Protein AF-A0A225V4G5-F1 (afdb_monomer_lite)

Structure (mmCIF, N/CA/C/O backbone):
data_AF-A0A225V4G5-F1
#
_entry.id   AF-A0A225V4G5-F1
#
loop_
_atom_site.group_PDB
_atom_site.id
_atom_site.type_symbol
_atom_site.label_atom_id
_atom_site.label_alt_id
_atom_site.label_comp_id
_atom_site.label_asym_id
_atom_site.label_entity_id
_atom_site.label_seq_id
_atom_site.pdbx_PDB_ins_code
_atom_site.Cartn_x
_atom_site.Cartn_y
_atom_site.Cartn_z
_atom_site.occupancy
_atom_site.B_iso_or_equiv
_atom_site.auth_seq_id
_atom_site.auth_comp_id
_atom_site.auth_asym_id
_atom_site.auth_atom_id
_atom_site.pdbx_PDB_model_num
ATOM 1 N N . MET A 1 1 ? 11.037 -10.840 -9.680 1.00 52.50 1 MET A N 1
ATOM 2 C CA . MET A 1 1 ? 10.339 -9.590 -10.045 1.00 52.50 1 MET A CA 1
ATOM 3 C C . MET A 1 1 ? 10.781 -8.501 -9.084 1.00 52.50 1 MET A C 1
ATOM 5 O O . MET A 1 1 ? 10.274 -8.466 -7.968 1.00 52.50 1 MET A O 1
ATOM 9 N N . PRO A 1 2 ? 11.796 -7.704 -9.436 1.00 60.31 2 PRO A N 1
ATOM 10 C CA . PRO A 1 2 ? 12.206 -6.591 -8.593 1.00 60.31 2 PRO A CA 1
ATOM 11 C C . PRO A 1 2 ? 11.121 -5.505 -8.562 1.00 60.31 2 PRO A C 1
ATOM 13 O O . PRO A 1 2 ? 10.436 -5.264 -9.555 1.00 60.31 2 PRO A O 1
ATOM 16 N N . GLY A 1 3 ? 10.979 -4.849 -7.412 1.00 68.00 3 GLY A N 1
ATOM 17 C CA . GLY A 1 3 ? 10.485 -3.479 -7.376 1.00 68.00 3 GLY A CA 1
ATOM 18 C C . GLY A 1 3 ? 8.978 -3.266 -7.305 1.00 68.00 3 GLY A C 1
ATOM 19 O O . GLY A 1 3 ? 8.516 -2.269 -7.857 1.00 68.00 3 GLY A O 1
ATOM 20 N N . THR A 1 4 ? 8.180 -4.109 -6.629 1.00 82.25 4 THR A N 1
ATOM 21 C CA . THR A 1 4 ? 6.781 -3.720 -6.368 1.00 82.25 4 THR A CA 1
ATOM 22 C C . THR A 1 4 ? 6.727 -2.516 -5.443 1.00 82.25 4 THR A C 1
ATOM 24 O O . THR A 1 4 ? 6.906 -2.634 -4.239 1.00 82.25 4 THR A O 1
ATOM 27 N N . ARG A 1 5 ? 6.469 -1.341 -6.023 1.00 87.88 5 ARG A N 1
ATOM 28 C CA . ARG A 1 5 ? 6.387 -0.075 -5.297 1.00 87.88 5 ARG A CA 1
ATOM 29 C C . ARG A 1 5 ? 4.942 0.232 -4.916 1.00 87.88 5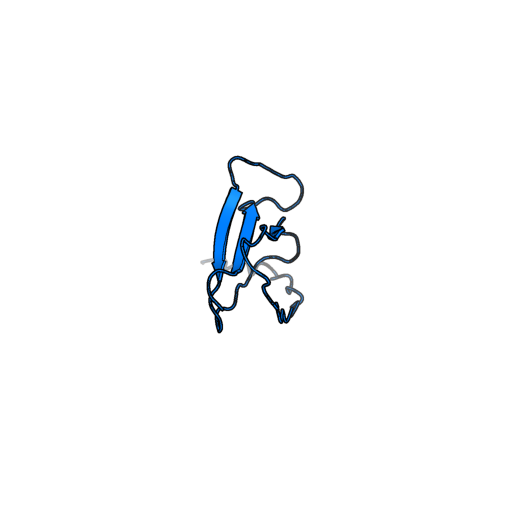 ARG A C 1
ATOM 31 O O . ARG A 1 5 ? 4.066 0.343 -5.782 1.00 87.88 5 ARG A O 1
ATOM 38 N N . LEU A 1 6 ? 4.709 0.413 -3.623 1.00 89.25 6 LEU A N 1
ATOM 39 C CA . LEU A 1 6 ? 3.452 0.898 -3.069 1.00 89.25 6 LEU A CA 1
ATOM 40 C C . LEU A 1 6 ? 3.692 2.235 -2.378 1.00 89.25 6 LEU A C 1
ATOM 42 O O . LEU A 1 6 ? 4.589 2.357 -1.549 1.00 89.25 6 LEU A O 1
ATOM 46 N N . LYS A 1 7 ? 2.874 3.236 -2.688 1.00 93.62 7 LYS A N 1
ATOM 47 C CA . LYS A 1 7 ? 2.874 4.500 -1.960 1.00 93.62 7 LYS A CA 1
ATOM 48 C C . LYS A 1 7 ? 1.831 4.423 -0.854 1.00 93.62 7 LYS A C 1
ATOM 50 O O . LYS A 1 7 ? 0.651 4.208 -1.117 1.00 93.62 7 LYS A O 1
ATOM 55 N N . VAL A 1 8 ? 2.275 4.588 0.384 1.00 94.25 8 VAL A N 1
ATOM 56 C CA . VAL A 1 8 ? 1.429 4.589 1.579 1.00 94.25 8 VAL A CA 1
ATOM 57 C C . VAL A 1 8 ? 1.435 5.974 2.206 1.00 94.25 8 VAL 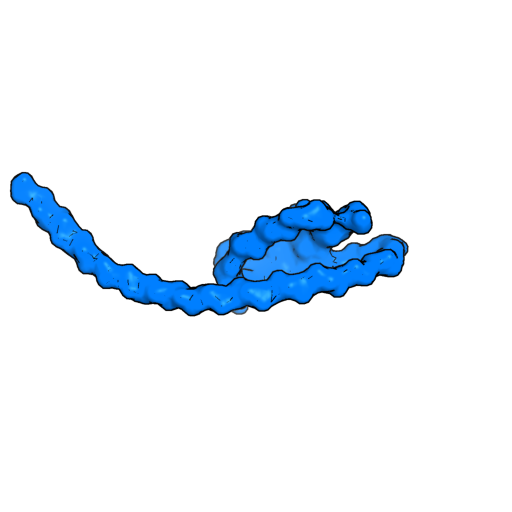A C 1
ATOM 59 O O . VAL A 1 8 ? 2.465 6.647 2.218 1.00 94.25 8 VAL A O 1
ATOM 62 N N . PHE A 1 9 ? 0.301 6.404 2.746 1.00 96.00 9 PHE A N 1
ATOM 63 C CA . PHE A 1 9 ? 0.197 7.668 3.471 1.00 96.00 9 PHE A CA 1
ATOM 64 C C . PHE A 1 9 ? 0.097 7.358 4.965 1.00 96.00 9 PHE A C 1
ATOM 66 O O . PHE A 1 9 ? -0.944 6.930 5.461 1.00 96.00 9 PHE A O 1
ATOM 73 N N . ALA A 1 10 ? 1.216 7.479 5.683 1.00 92.88 10 ALA A N 1
ATOM 74 C CA . ALA A 1 10 ? 1.338 6.954 7.041 1.00 92.88 10 ALA A CA 1
ATOM 75 C C . ALA A 1 10 ? 0.310 7.586 8.000 1.00 92.88 10 ALA A C 1
ATOM 77 O O . ALA A 1 10 ? 0.321 8.789 8.239 1.00 92.88 10 ALA A O 1
ATOM 78 N N . GLY A 1 11 ? -0.577 6.762 8.569 1.00 92.75 11 GLY A N 1
ATOM 79 C CA . GLY A 1 11 ? -1.627 7.214 9.491 1.00 92.75 11 GLY A CA 1
ATOM 80 C C . GLY A 1 11 ? -2.804 7.943 8.828 1.00 92.75 11 GLY A C 1
ATOM 81 O O . GLY A 1 11 ? -3.721 8.364 9.529 1.00 92.75 11 GLY A O 1
ATOM 82 N N . CYS A 1 12 ? -2.813 8.076 7.502 1.00 94.69 12 CYS A N 1
ATOM 83 C CA . CYS A 1 12 ? -3.928 8.650 6.758 1.00 94.69 12 CYS A CA 1
ATOM 84 C C . CYS A 1 12 ? -4.993 7.577 6.521 1.00 94.69 12 CYS A C 1
ATOM 86 O O . CYS A 1 12 ? -4.808 6.701 5.679 1.00 94.69 12 CYS A O 1
ATOM 88 N N . VAL A 1 13 ? -6.093 7.648 7.274 1.00 93.31 13 VAL A N 1
ATOM 89 C CA . VAL A 1 13 ? -7.221 6.699 7.170 1.00 93.31 13 VAL A CA 1
ATOM 90 C C . VAL A 1 13 ? -8.518 7.326 6.648 1.00 93.31 13 VAL A C 1
ATOM 92 O O . VAL A 1 13 ? -9.489 6.631 6.378 1.00 93.31 13 VAL A O 1
ATOM 95 N N . THR A 1 14 ? -8.542 8.650 6.509 1.00 93.88 14 THR A N 1
ATOM 96 C CA . THR A 1 14 ? -9.711 9.417 6.043 1.00 93.88 14 THR A CA 1
ATOM 97 C C . THR A 1 14 ? -9.318 10.466 5.012 1.00 93.88 14 THR A C 1
ATOM 99 O O . THR A 1 14 ? -9.938 10.550 3.957 1.00 93.88 14 THR A O 1
ATOM 102 N N . THR A 1 15 ? -8.252 11.223 5.283 1.00 95.50 15 THR A N 1
ATOM 103 C CA . THR A 1 15 ? -7.758 12.295 4.410 1.00 95.50 15 THR A CA 1
ATOM 104 C C . THR A 1 15 ? -6.293 12.070 4.054 1.00 95.50 15 THR A C 1
ATOM 106 O O . THR A 1 15 ? -5.489 11.674 4.902 1.00 95.50 15 THR A O 1
ATOM 109 N N . VAL A 1 16 ? -5.942 12.337 2.795 1.00 95.50 16 VAL A N 1
ATOM 110 C CA . VAL A 1 16 ? -4.564 12.260 2.298 1.00 95.50 16 VAL A CA 1
ATOM 111 C C . VAL A 1 16 ? -3.746 13.440 2.816 1.00 95.50 16 VAL A C 1
ATOM 113 O O . VAL A 1 16 ? -4.131 14.591 2.643 1.00 95.50 16 VAL A O 1
ATOM 116 N N . ASP A 1 17 ? -2.579 13.141 3.380 1.00 95.81 17 ASP A N 1
ATOM 117 C CA . ASP A 1 17 ? -1.527 14.110 3.678 1.00 95.81 17 ASP A CA 1
ATOM 118 C C . ASP A 1 17 ? -0.273 13.712 2.896 1.00 95.81 17 ASP A C 1
ATOM 120 O O . ASP A 1 17 ? 0.381 12.708 3.191 1.00 95.81 17 ASP A O 1
ATOM 124 N N . VAL A 1 18 ? 0.051 14.490 1.864 1.00 94.94 18 VAL A N 1
ATOM 125 C CA . VAL A 1 18 ? 1.168 14.195 0.957 1.00 94.94 18 VAL A CA 1
ATOM 126 C C . VAL A 1 18 ? 2.526 14.233 1.652 1.00 94.94 18 VAL A C 1
ATOM 128 O O . VAL A 1 18 ? 3.442 13.549 1.203 1.00 94.94 18 VAL A O 1
ATOM 131 N N . THR A 1 19 ? 2.652 14.953 2.771 1.00 96.94 19 THR A N 1
ATOM 132 C CA . THR A 1 19 ? 3.894 15.001 3.559 1.00 96.94 19 THR A CA 1
ATOM 133 C C . THR A 1 19 ? 4.177 13.675 4.266 1.00 96.94 19 THR A C 1
ATOM 135 O O . THR A 1 19 ? 5.321 13.367 4.593 1.00 96.94 19 THR A O 1
ATOM 138 N N . LYS A 1 20 ? 3.144 12.841 4.444 1.00 95.56 20 LYS A N 1
ATOM 139 C CA . LYS A 1 20 ? 3.229 11.507 5.055 1.00 95.56 20 LYS A CA 1
ATOM 140 C C . LYS A 1 20 ? 3.378 10.385 4.035 1.00 95.56 20 LYS A C 1
ATOM 142 O O . LYS A 1 20 ? 3.290 9.209 4.402 1.00 95.56 20 LYS A O 1
ATOM 147 N N . ALA A 1 21 ? 3.582 10.727 2.765 1.00 96.06 21 ALA A N 1
ATOM 148 C CA . ALA A 1 21 ? 3.818 9.750 1.720 1.00 96.06 21 ALA A CA 1
ATOM 149 C C . ALA A 1 21 ? 5.134 8.998 1.960 1.00 96.06 21 ALA A C 1
ATOM 151 O O . ALA A 1 21 ? 6.197 9.594 2.115 1.00 96.06 21 ALA A O 1
ATOM 152 N N . LYS A 1 22 ? 5.064 7.670 1.929 1.00 94.25 22 LYS A N 1
ATOM 153 C CA . LYS A 1 22 ? 6.219 6.773 1.941 1.00 94.25 22 LYS A CA 1
ATOM 154 C C . LYS A 1 22 ? 6.094 5.785 0.796 1.00 94.25 22 LYS A C 1
ATOM 156 O O . LYS A 1 22 ? 4.997 5.317 0.504 1.00 94.25 22 LYS A O 1
ATOM 161 N N . VAL A 1 23 ? 7.212 5.466 0.155 1.00 92.69 23 VAL A N 1
ATOM 162 C CA . VAL A 1 23 ? 7.270 4.406 -0.853 1.00 92.69 23 VAL A CA 1
ATOM 163 C C . VAL A 1 23 ? 7.821 3.157 -0.187 1.00 92.69 23 VAL A C 1
ATOM 165 O O . VAL A 1 23 ? 8.889 3.192 0.417 1.00 92.69 23 VAL A O 1
ATOM 168 N N . LEU A 1 24 ? 7.065 2.072 -0.279 1.00 90.38 24 LEU A N 1
ATOM 169 C CA . LEU A 1 24 ? 7.464 0.745 0.154 1.00 90.38 24 LEU A CA 1
ATOM 170 C C . LEU A 1 24 ? 7.812 -0.074 -1.078 1.00 90.38 24 LEU A C 1
ATOM 172 O O . LEU A 1 24 ? 7.011 -0.159 -2.010 1.00 90.38 24 LEU A O 1
ATOM 176 N N . GLU A 1 25 ? 8.998 -0.666 -1.072 1.00 89.62 25 GLU A N 1
ATOM 177 C CA . GLU A 1 25 ? 9.409 -1.637 -2.074 1.00 89.62 25 GLU A CA 1
ATOM 178 C C . GLU A 1 25 ? 9.204 -3.043 -1.513 1.00 89.62 25 GLU A C 1
ATOM 180 O O . GLU A 1 25 ? 9.740 -3.379 -0.460 1.00 89.62 25 GLU A O 1
ATOM 185 N N . LEU A 1 26 ? 8.401 -3.841 -2.210 1.00 85.88 26 LEU A N 1
ATOM 186 C CA . LEU A 1 26 ? 8.088 -5.220 -1.864 1.00 85.88 26 LEU A CA 1
ATOM 187 C C . LEU A 1 26 ? 8.797 -6.162 -2.834 1.00 85.88 26 LEU A C 1
ATOM 189 O O . LEU A 1 26 ? 8.728 -5.996 -4.060 1.00 85.88 26 LEU A O 1
ATOM 193 N N . ARG A 1 27 ? 9.451 -7.174 -2.272 1.00 86.12 27 ARG A N 1
ATOM 194 C CA . ARG A 1 27 ? 10.097 -8.271 -2.988 1.00 86.12 27 ARG A CA 1
ATOM 195 C C . ARG A 1 27 ? 9.187 -9.503 -3.002 1.00 86.12 27 ARG A C 1
ATOM 197 O O . ARG A 1 27 ? 8.292 -9.626 -2.166 1.00 86.12 27 ARG A O 1
ATOM 204 N N . PRO A 1 28 ? 9.387 -10.442 -3.944 1.00 85.31 28 PRO A N 1
ATOM 205 C CA . PRO A 1 28 ? 8.673 -11.713 -3.917 1.00 85.31 28 PRO A CA 1
ATOM 206 C C . PRO A 1 28 ? 8.862 -12.423 -2.571 1.00 85.31 28 PRO A C 1
ATOM 208 O O . PRO A 1 28 ? 9.994 -12.618 -2.136 1.00 85.31 28 PRO A O 1
ATOM 211 N N . GLY A 1 29 ? 7.754 -12.804 -1.934 1.00 85.94 29 GLY A N 1
ATOM 212 C CA . GLY A 1 29 ? 7.741 -13.413 -0.600 1.00 85.94 29 GLY A CA 1
ATOM 213 C C . GLY A 1 29 ? 7.477 -12.431 0.546 1.00 85.94 29 GLY A C 1
ATOM 214 O O . GLY A 1 29 ? 7.089 -12.879 1.624 1.00 85.94 29 GLY A O 1
ATOM 215 N N . ASP A 1 30 ? 7.604 -11.119 0.323 1.00 87.81 30 ASP A N 1
ATOM 216 C CA . ASP A 1 30 ? 7.254 -10.127 1.339 1.00 87.81 30 ASP A CA 1
ATOM 217 C C . ASP A 1 30 ? 5.739 -10.088 1.568 1.00 87.81 30 ASP A C 1
ATOM 219 O O . ASP A 1 30 ? 4.935 -10.143 0.633 1.00 87.81 30 ASP A O 1
ATOM 223 N N . ALA A 1 31 ? 5.352 -9.920 2.831 1.00 87.38 31 ALA A N 1
ATOM 224 C CA . ALA A 1 31 ? 3.978 -9.668 3.232 1.00 87.38 31 ALA A CA 1
ATOM 225 C C . ALA A 1 31 ? 3.898 -8.334 3.972 1.00 87.38 31 ALA A C 1
ATOM 227 O O . ALA A 1 31 ? 4.716 -8.033 4.841 1.00 87.38 31 ALA A O 1
ATOM 228 N N . MET A 1 32 ? 2.877 -7.541 3.654 1.00 86.94 32 MET A N 1
ATOM 229 C CA . MET A 1 32 ? 2.615 -6.280 4.336 1.00 86.94 32 MET A CA 1
ATOM 230 C C . MET A 1 32 ? 1.281 -6.360 5.069 1.00 86.94 32 MET A C 1
ATOM 232 O O . MET A 1 32 ? 0.236 -6.578 4.457 1.00 86.94 32 MET A O 1
ATOM 236 N N . LEU A 1 33 ? 1.320 -6.131 6.381 1.00 90.19 33 LEU A N 1
ATOM 237 C CA . LEU A 1 33 ? 0.129 -5.972 7.204 1.00 90.19 33 LEU A CA 1
ATOM 238 C C . LEU A 1 33 ? -0.141 -4.484 7.419 1.00 90.19 33 LEU A C 1
ATOM 240 O O . LEU A 1 33 ? 0.708 -3.750 7.922 1.00 90.19 33 LEU A O 1
ATOM 244 N N . PHE A 1 34 ? -1.341 -4.045 7.065 1.00 88.94 34 PHE A N 1
ATOM 245 C CA . PHE A 1 34 ? -1.789 -2.675 7.270 1.00 88.94 34 PHE A CA 1
ATOM 246 C C . PHE A 1 34 ? -3.267 -2.658 7.658 1.00 88.94 34 PHE A C 1
ATOM 248 O O . PHE A 1 34 ? -3.993 -3.636 7.469 1.00 88.94 34 PHE A O 1
ATOM 255 N N . ARG A 1 35 ? -3.717 -1.546 8.245 1.00 89.31 35 ARG A N 1
ATOM 256 C CA . ARG A 1 35 ? -5.140 -1.355 8.534 1.00 89.31 35 ARG A CA 1
ATOM 257 C C . ARG A 1 35 ? -5.920 -1.251 7.227 1.00 89.31 35 ARG A C 1
ATOM 259 O O . ARG A 1 35 ? -5.484 -0.558 6.318 1.00 89.31 35 ARG A O 1
ATOM 266 N N . ALA A 1 36 ? -7.095 -1.870 7.175 1.00 88.94 36 ALA A N 1
ATOM 267 C CA . ALA A 1 36 ? -7.932 -1.896 5.975 1.00 88.94 36 ALA A CA 1
ATOM 268 C C . ALA A 1 36 ? -8.360 -0.502 5.473 1.00 88.94 36 ALA A C 1
ATOM 270 O O . ALA A 1 36 ? -8.678 -0.356 4.300 1.00 88.94 36 ALA A O 1
ATOM 271 N N . ASP A 1 37 ? -8.362 0.506 6.348 1.00 90.50 37 ASP A N 1
ATOM 272 C CA . ASP A 1 37 ? -8.707 1.894 6.035 1.00 90.50 37 ASP A CA 1
ATOM 273 C C . ASP A 1 37 ? -7.491 2.780 5.716 1.00 90.50 37 ASP A C 1
ATOM 275 O O . ASP A 1 37 ? -7.657 3.969 5.471 1.00 90.50 37 ASP A O 1
ATOM 279 N N . LEU A 1 38 ? -6.267 2.239 5.712 1.00 93.00 38 LEU A N 1
ATOM 280 C CA . LEU A 1 38 ? -5.078 3.008 5.348 1.00 93.00 38 LEU A CA 1
ATOM 281 C C . LEU A 1 38 ? -5.130 3.398 3.867 1.00 93.00 38 LEU A C 1
ATOM 283 O O . LEU A 1 38 ? -5.257 2.540 2.992 1.00 93.00 38 LEU A O 1
ATOM 287 N N . ILE A 1 39 ? -4.944 4.685 3.581 1.00 92.25 39 ILE A N 1
ATOM 288 C CA . ILE A 1 39 ? -4.886 5.169 2.205 1.00 92.25 39 ILE A CA 1
ATOM 289 C C . ILE A 1 39 ? -3.553 4.748 1.575 1.00 92.25 39 ILE A C 1
ATOM 291 O O . ILE A 1 39 ? -2.468 5.088 2.063 1.00 92.25 39 ILE A O 1
ATOM 295 N N . VAL A 1 40 ? -3.646 4.017 0.464 1.00 92.38 40 VAL A N 1
ATOM 296 C CA . VAL A 1 40 ? -2.509 3.511 -0.311 1.00 92.38 40 VAL A CA 1
ATOM 297 C C . VAL A 1 40 ? -2.792 3.628 -1.807 1.00 92.38 40 VAL A C 1
ATOM 299 O O . VAL A 1 40 ? -3.942 3.555 -2.234 1.00 92.38 40 VAL A O 1
ATOM 302 N N . CYS A 1 41 ? -1.749 3.777 -2.621 1.00 89.81 41 CYS A N 1
ATOM 303 C CA . CYS A 1 41 ? -1.862 3.672 -4.071 1.00 89.81 41 CYS A CA 1
ATOM 304 C C . CYS A 1 41 ? -0.676 2.923 -4.683 1.00 89.81 41 CYS A C 1
ATOM 306 O O . CYS A 1 41 ? 0.452 2.960 -4.185 1.00 89.81 41 CYS A O 1
ATOM 308 N N . GLY A 1 42 ? -0.943 2.212 -5.779 1.00 87.56 42 GLY A N 1
ATOM 309 C CA . GLY A 1 42 ? 0.110 1.605 -6.584 1.00 87.56 42 GLY A CA 1
ATOM 310 C C . GLY A 1 42 ? 0.949 2.680 -7.271 1.00 87.56 42 GLY A C 1
ATOM 311 O O . GLY A 1 42 ? 0.421 3.703 -7.699 1.00 87.56 42 GLY A O 1
ATOM 312 N N . MET A 1 43 ? 2.251 2.439 -7.390 1.00 86.75 43 MET A N 1
ATOM 313 C CA . MET A 1 43 ? 3.135 3.275 -8.201 1.00 86.75 43 MET A CA 1
ATOM 314 C C . MET A 1 43 ? 3.262 2.71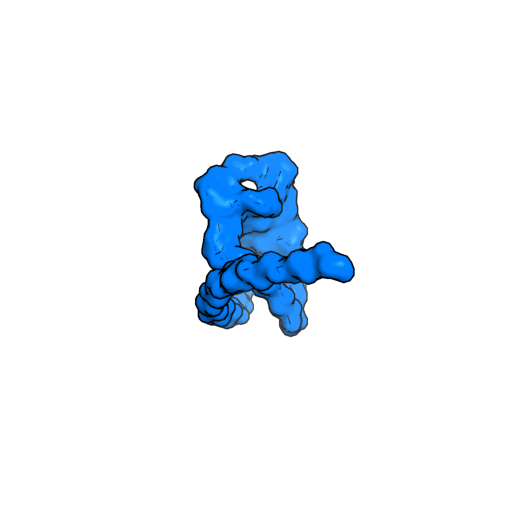1 -9.616 1.00 86.75 43 MET A C 1
ATOM 316 O O . MET A 1 43 ? 3.106 1.502 -9.820 1.00 86.75 43 MET A O 1
ATOM 320 N N . MET A 1 44 ? 3.565 3.594 -10.571 1.00 82.69 44 MET A N 1
ATOM 321 C CA . MET A 1 44 ? 3.914 3.200 -11.934 1.00 82.69 44 MET A CA 1
ATOM 322 C C . MET A 1 44 ? 5.178 2.337 -11.951 1.00 82.69 44 MET A C 1
ATOM 324 O O . MET A 1 44 ? 6.047 2.427 -11.073 1.00 82.69 44 MET A O 1
ATOM 328 N N . TYR A 1 45 ? 5.254 1.498 -12.973 1.00 78.62 45 TYR A N 1
ATOM 329 C CA . TYR A 1 45 ? 6.398 0.656 -13.264 1.00 78.62 45 TYR A CA 1
ATOM 330 C C . TYR 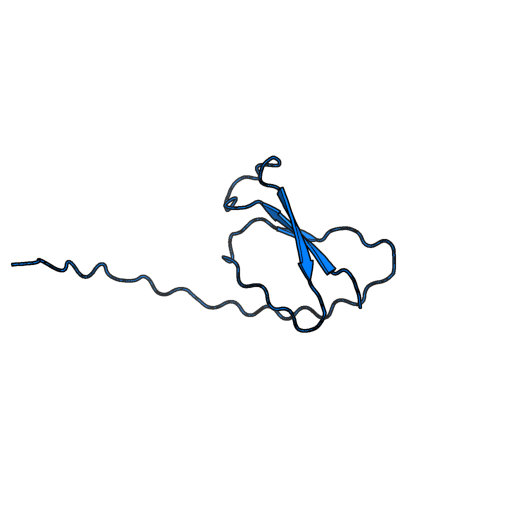A 1 45 ? 7.031 1.078 -14.568 1.00 78.62 45 TYR A C 1
ATOM 332 O O . TYR A 1 45 ? 6.324 1.451 -15.500 1.00 78.62 45 TYR A O 1
ATOM 340 N N . ASP A 1 46 ? 8.350 0.969 -14.601 1.00 80.19 46 ASP A N 1
ATOM 341 C CA . ASP A 1 46 ? 9.145 1.247 -15.789 1.00 80.19 46 ASP A CA 1
ATOM 342 C C . ASP A 1 46 ? 9.050 0.075 -16.793 1.00 80.19 46 ASP A C 1
ATOM 344 O O . ASP A 1 46 ? 9.139 0.287 -17.997 1.00 80.19 46 ASP A O 1
ATOM 348 N N . ASP A 1 47 ? 8.733 -1.132 -16.298 1.00 79.50 47 ASP A N 1
ATOM 349 C CA . ASP A 1 47 ? 8.562 -2.366 -17.074 1.00 79.50 47 ASP A CA 1
ATOM 350 C C . ASP A 1 47 ? 7.219 -3.066 -16.791 1.00 79.50 47 ASP A C 1
ATOM 352 O O . ASP A 1 47 ? 6.566 -2.844 -15.765 1.00 79.50 47 ASP A O 1
ATOM 356 N N . VAL A 1 48 ? 6.817 -3.988 -17.677 1.00 78.00 48 VAL A N 1
ATOM 357 C CA . VAL A 1 48 ? 5.637 -4.845 -17.469 1.00 78.00 48 VAL A CA 1
ATOM 358 C C . VAL A 1 48 ? 5.825 -5.694 -16.207 1.00 78.00 48 VAL A C 1
ATOM 360 O O . VAL A 1 48 ? 6.726 -6.528 -16.129 1.00 78.00 48 VAL A O 1
ATOM 363 N N . ASN A 1 49 ? 4.939 -5.517 -15.225 1.00 73.44 49 ASN A N 1
ATOM 364 C CA . ASN A 1 49 ? 4.989 -6.237 -13.956 1.00 73.44 49 ASN A CA 1
ATOM 365 C C . ASN A 1 49 ? 3.694 -7.029 -13.717 1.00 73.44 49 ASN A C 1
ATOM 367 O O . ASN A 1 49 ? 2.640 -6.457 -13.429 1.00 73.44 49 ASN A O 1
ATOM 371 N N . TYR A 1 50 ? 3.778 -8.358 -13.826 1.00 73.31 50 TYR A N 1
ATOM 372 C CA . TYR A 1 50 ? 2.672 -9.26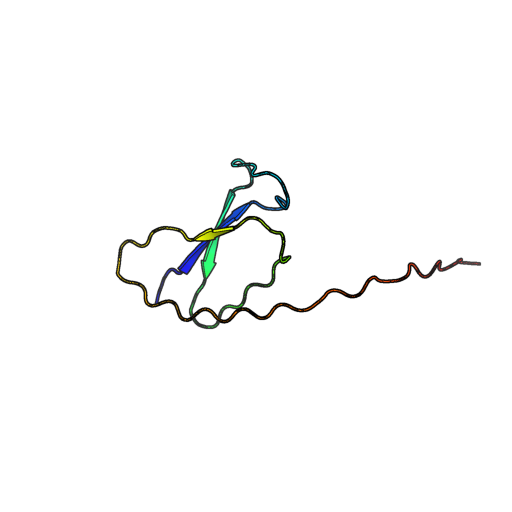2 -13.514 1.00 73.31 50 TYR A CA 1
ATOM 373 C C . TYR A 1 50 ? 2.562 -9.444 -11.996 1.00 73.31 50 TYR A C 1
ATOM 375 O O . TYR A 1 50 ? 3.273 -10.242 -11.387 1.00 73.31 50 TYR A O 1
ATOM 383 N N . ARG A 1 51 ? 1.654 -8.688 -11.376 1.00 70.38 51 ARG A N 1
ATOM 384 C CA . ARG A 1 51 ? 1.366 -8.763 -9.939 1.00 70.38 51 ARG A CA 1
ATOM 385 C C . ARG A 1 51 ? 0.347 -9.862 -9.639 1.00 70.38 51 ARG A C 1
ATOM 387 O O . ARG A 1 51 ? -0.812 -9.746 -10.028 1.00 70.38 51 ARG A O 1
ATOM 394 N N . LEU A 1 52 ? 0.740 -10.856 -8.848 1.00 70.31 52 LEU A N 1
ATOM 395 C CA . LEU A 1 52 ? -0.201 -11.749 -8.170 1.00 70.31 52 LEU A CA 1
ATOM 396 C C . LEU A 1 52 ? -0.359 -11.273 -6.718 1.00 70.31 52 LEU A C 1
ATOM 398 O O . LEU A 1 52 ? 0.447 -11.614 -5.856 1.00 70.31 52 LEU A O 1
ATOM 402 N N . HIS A 1 53 ? -1.345 -10.417 -6.448 1.00 71.88 53 HIS A N 1
ATOM 403 C CA . HIS A 1 53 ? -1.631 -9.962 -5.084 1.00 71.88 53 HIS A CA 1
ATOM 404 C C . HIS A 1 53 ? -2.694 -10.855 -4.444 1.00 71.88 53 HIS A C 1
ATOM 406 O O . HIS A 1 53 ? -3.776 -11.030 -4.999 1.00 71.88 53 HIS A O 1
ATOM 412 N N . SER A 1 54 ? -2.401 -11.369 -3.251 1.00 69.81 54 SER A N 1
ATOM 413 C CA . SER A 1 54 ? -3.390 -12.017 -2.393 1.00 69.81 54 SER A CA 1
ATOM 414 C C . SER A 1 54 ? -3.697 -11.095 -1.220 1.00 69.81 54 SER A C 1
ATOM 416 O O . SER A 1 54 ? -2.792 -10.697 -0.486 1.00 69.81 54 SER A O 1
ATOM 418 N N . TYR A 1 55 ? -4.965 -10.724 -1.063 1.00 82.31 55 TYR A N 1
ATOM 419 C CA . TYR A 1 55 ? -5.425 -9.903 0.051 1.00 82.31 55 TYR A CA 1
ATOM 420 C C . TYR A 1 55 ? -6.195 -10.775 1.033 1.00 82.31 55 TYR A C 1
ATOM 422 O O . TYR A 1 55 ? -7.202 -11.384 0.678 1.00 82.31 55 TYR A O 1
ATOM 430 N N . VAL A 1 56 ? -5.743 -10.795 2.285 1.00 84.44 56 VAL A N 1
ATOM 431 C CA . VAL A 1 56 ? -6.469 -11.422 3.391 1.00 84.44 56 VAL A CA 1
ATOM 432 C C . VAL A 1 56 ? -6.895 -10.325 4.354 1.00 84.44 56 VAL A C 1
ATOM 434 O O . VAL A 1 56 ? -6.062 -9.668 4.976 1.00 84.44 56 VAL A O 1
ATOM 437 N N . THR A 1 57 ? -8.203 -10.113 4.485 1.00 86.75 57 THR A N 1
ATOM 438 C CA . THR A 1 57 ? -8.756 -9.171 5.463 1.00 86.75 57 THR A CA 1
ATOM 439 C C . THR A 1 57 ? -9.193 -9.928 6.707 1.00 86.75 57 THR A C 1
ATOM 441 O O . THR A 1 57 ? -10.085 -10.771 6.657 1.00 86.75 57 THR A O 1
ATOM 444 N N . VAL A 1 58 ? -8.588 -9.600 7.848 1.00 85.31 58 VAL A N 1
ATOM 445 C CA . VAL A 1 58 ? -8.966 -10.163 9.148 1.00 85.31 58 VAL A CA 1
ATOM 446 C C . VAL A 1 58 ? -9.783 -9.130 9.918 1.00 85.31 58 VAL A C 1
ATOM 448 O O . VAL A 1 58 ? -9.326 -8.011 10.155 1.00 85.31 58 VAL A O 1
ATOM 451 N N . ARG A 1 59 ? -11.001 -9.493 10.336 1.00 85.81 59 ARG A N 1
ATOM 452 C CA . ARG A 1 59 ? -11.847 -8.611 11.152 1.00 85.81 59 ARG A CA 1
ATOM 453 C C . ARG A 1 59 ? -11.237 -8.447 12.545 1.00 85.81 59 ARG A C 1
ATOM 455 O O . ARG A 1 59 ? -11.172 -9.403 13.317 1.00 85.81 59 ARG A O 1
ATOM 462 N N . GLY A 1 60 ? -10.848 -7.220 12.887 1.00 80.19 60 GLY A N 1
ATOM 463 C CA . GLY A 1 60 ? -10.400 -6.887 14.237 1.00 80.19 60 GLY A CA 1
ATOM 464 C C . GLY A 1 60 ? -11.500 -7.146 15.271 1.00 80.19 60 GLY A C 1
ATOM 465 O O . GLY A 1 60 ? -12.668 -6.814 15.053 1.00 80.19 60 GLY A O 1
ATOM 466 N N . ARG A 1 61 ? -11.140 -7.737 16.415 1.00 81.38 61 ARG A N 1
ATOM 467 C CA . ARG A 1 61 ? -12.039 -7.836 17.572 1.00 81.38 61 AR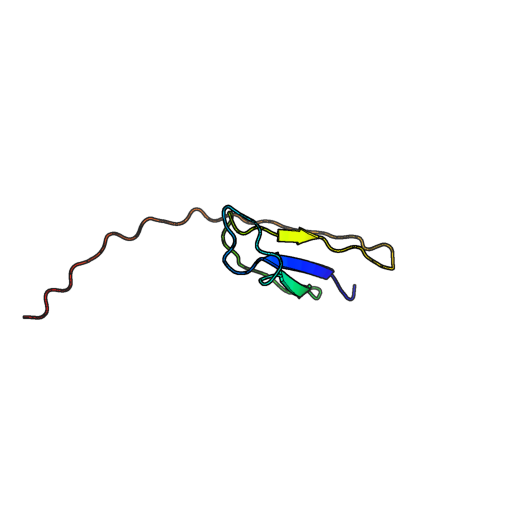G A CA 1
ATOM 468 C C . ARG A 1 61 ? -11.859 -6.616 18.469 1.00 81.38 61 ARG A C 1
ATOM 470 O O . ARG A 1 61 ? -10.738 -6.228 18.785 1.00 81.38 61 ARG A O 1
ATOM 477 N N . ARG A 1 62 ? -12.971 -6.037 18.927 1.00 76.12 62 ARG A N 1
ATOM 478 C CA . ARG A 1 62 ? -12.960 -4.962 19.925 1.00 76.12 62 ARG A CA 1
ATOM 479 C C . ARG A 1 62 ? -12.468 -5.537 21.255 1.00 76.12 62 ARG A C 1
ATOM 481 O O . ARG A 1 62 ? -13.146 -6.375 21.848 1.00 76.12 62 ARG A O 1
ATOM 488 N N . ARG A 1 63 ? -11.292 -5.110 21.719 1.00 72.19 63 ARG A N 1
ATOM 489 C CA . ARG A 1 63 ? -10.795 -5.460 23.055 1.00 72.19 63 ARG A CA 1
ATOM 490 C C . ARG A 1 63 ? -11.663 -4.728 24.083 1.00 72.19 63 ARG A C 1
ATOM 492 O O . ARG A 1 63 ? -11.836 -3.516 23.978 1.00 72.19 63 ARG A O 1
ATOM 499 N N . LYS A 1 64 ? -12.256 -5.451 25.037 1.00 71.81 64 LYS A N 1
ATOM 500 C CA . LYS A 1 64 ? -12.853 -4.818 26.221 1.00 71.81 64 LYS A CA 1
ATOM 501 C C . LYS A 1 64 ? -11.693 -4.362 27.103 1.00 71.81 64 LYS A C 1
ATOM 503 O O . LYS A 1 64 ? -10.798 -5.163 27.370 1.00 71.81 64 LYS A O 1
ATOM 508 N N . ASN A 1 65 ? -11.676 -3.094 27.505 1.00 67.06 65 ASN A N 1
ATOM 509 C CA . ASN A 1 65 ? -10.697 -2.611 28.474 1.00 67.06 65 ASN A CA 1
ATOM 510 C C . ASN A 1 65 ? -10.903 -3.402 29.770 1.00 67.06 65 ASN A C 1
ATOM 512 O O . ASN A 1 65 ? -11.989 -3.368 30.343 1.00 67.06 65 ASN A O 1
ATOM 516 N N . GLN A 1 66 ? -9.891 -4.157 30.186 1.00 57.56 66 GLN A N 1
ATOM 517 C CA . GLN A 1 66 ? -9.871 -4.800 31.491 1.00 57.56 66 GLN A CA 1
ATOM 518 C C . GLN A 1 66 ? -9.207 -3.794 32.427 1.00 57.56 66 GLN A C 1
ATOM 520 O O . GLN A 1 66 ? -8.011 -3.530 32.311 1.00 57.56 66 GLN A O 1
ATOM 525 N N . THR A 1 67 ? -10.004 -3.147 33.272 1.00 51.19 67 THR A N 1
ATOM 526 C CA . THR A 1 67 ? -9.503 -2.256 34.317 1.00 51.19 67 THR A CA 1
ATOM 527 C C . THR A 1 67 ? -8.733 -3.123 35.308 1.00 51.19 67 THR A C 1
ATOM 529 O O . THR A 1 67 ? -9.332 -3.806 36.131 1.00 51.19 67 THR A O 1
ATOM 532 N N . SER A 1 68 ? -7.407 -3.163 35.193 1.00 54.78 68 SER A N 1
ATOM 533 C CA . SER A 1 68 ? -6.563 -3.669 36.271 1.00 54.78 68 SER A CA 1
ATOM 534 C C . SER A 1 68 ? -6.552 -2.600 37.355 1.00 54.78 68 SER A C 1
ATOM 536 O O . SER A 1 68 ? -5.753 -1.669 37.302 1.00 54.78 68 SER A O 1
ATOM 538 N N . SER A 1 69 ? -7.474 -2.695 38.309 1.00 47.62 69 SER A N 1
ATOM 539 C CA . SER A 1 69 ? -7.314 -2.046 39.605 1.00 47.62 69 SER A CA 1
ATOM 540 C C . SER A 1 69 ? -6.127 -2.712 40.301 1.00 47.62 69 SER A C 1
ATOM 542 O O . SER A 1 69 ? -6.250 -3.835 40.787 1.00 47.62 69 SER A O 1
ATOM 544 N N . LEU A 1 70 ? -4.969 -2.051 40.274 1.00 45.00 70 LEU A N 1
ATOM 545 C CA . LEU A 1 70 ? -3.896 -2.318 41.228 1.00 45.00 70 LEU A CA 1
ATOM 546 C C . LEU A 1 70 ? -4.426 -1.894 42.605 1.00 45.00 70 LEU A C 1
ATOM 548 O O . LEU A 1 70 ? -4.742 -0.719 42.798 1.00 45.00 70 LEU A O 1
ATOM 552 N N . VAL A 1 71 ? -4.610 -2.878 43.487 1.00 47.16 71 VAL A N 1
ATOM 553 C CA . VAL A 1 71 ? -4.714 -2.694 44.942 1.00 47.16 71 VAL A CA 1
ATOM 554 C C . VAL A 1 71 ? -3.300 -2.687 45.497 1.00 47.16 71 VAL A C 1
ATOM 556 O O . VAL A 1 71 ? -2.506 -3.532 45.022 1.00 47.16 71 VAL A O 1
#

Organism: NCBI:txid4795

Foldseek 3Di:
DWFFWKWWQPPPQDDHDPVSTDIDTDDVPDDDDDDPSTDMDGDDDPDDDDDDDDDDDDDDDDDDDDPPPDD

Secondary structure (DSSP, 8-state):
---EEEEEETT-SSS--GGGEEEEEE-TT------TT--EEEPP-SS---------PPPPP-PPP------

Sequence (71 aa):
MPGTRLKVFAGCVTTVDVTKAKVLELRPGDAMLFRADLIVCGMMYDDVNYRLHSYVTVRGRRRKNQTSSLV

Radius of gyration: 17.12 Å; chains: 1; bounding box: 25×28×62 Å

pLDDT: mean 82.09, std 13.35, range [45.0, 96.94]